Protein AF-A0A8D8JK15-F1 (afdb_monomer)

InterPro domains:
  IPR001360 Glycoside hydrolase family 1 [PF00232] (1-94)
  IPR001360 Glycoside hydrolase family 1 [PR00131] (3-11)
  IPR001360 Glycoside hydrolase family 1 [PR00131] (18-29)
  IPR001360 Glycoside hydrolase family 1 [PR00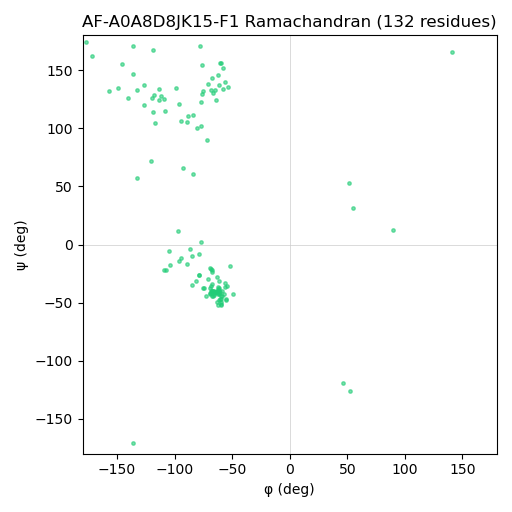131] (39-56)
  IPR001360 Glycoside hydrola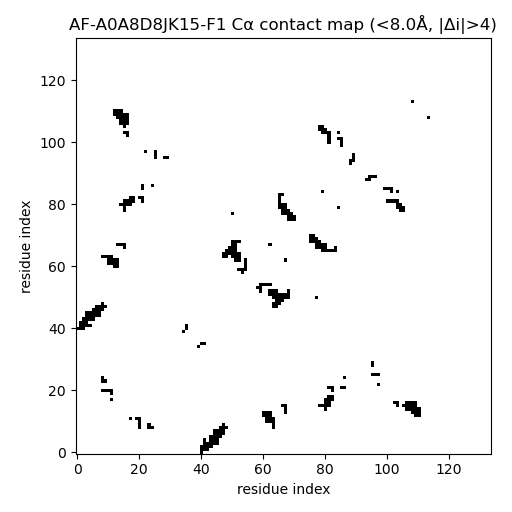se family 1 [PR00131] (63-75)
  IPR001360 Glycosid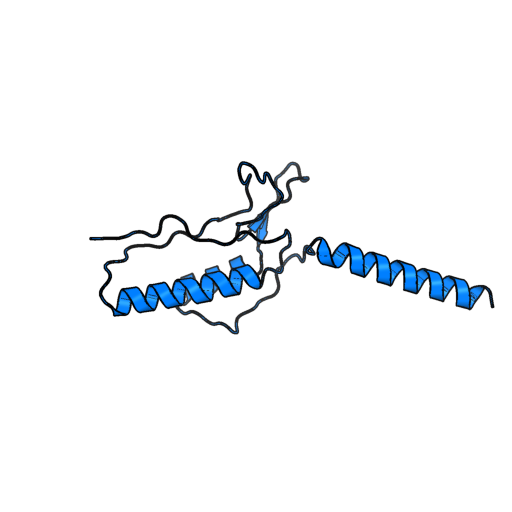e hydrolase family 1 [PTHR10353] (1-98)
  IPR017853 Glycoside hydrolase superfamily [SSF51445] (1-102)

Foldseek 3Di:
DEDEAAEDWDWDFDKQACLVGLVRVLVVVVVVVVCVVVVDNYDYYQYPDQFFDQPPPCGRGTGTHQWYFDPVDPVRDTWGGQNNVQVVCCVVVVDHDSPSRDHTPDTDDRPVVVVVVVVVVVVVVVVVVVVVVD

Radius of gyration: 19.67 Å; Cα contacts (8 Å, |Δi|>4): 189; chains: 1; bounding box: 38×29×78 Å

Sequence (134 aa):
PPLWVTENGVGTKPGTVDDQRVDFHNAYLNSLLDALGDGCNVKGYLAWTLMDNFEWTAGYTQKFGFYHVDFGSETRTRYAKMSAKVYRNIVRTRRIDPEYRPLPDVIIPSKANASVERSISFLVEFFLLWFFLF

Solvent-accessible surface area (backbone atoms only — not comparable to full-atom values): 7618 Å² total; per-residue (Å²): 114,84,39,64,44,76,65,50,69,53,76,37,74,54,43,14,77,39,63,71,49,39,53,50,51,54,52,51,53,50,53,51,50,52,41,46,73,75,65,49,50,72,76,48,76,35,68,38,32,73,46,42,58,77,46,71,95,57,32,77,63,47,30,40,27,29,17,41,52,39,84,84,47,92,83,49,50,73,43,54,15,21,37,35,58,40,52,51,46,27,70,75,68,74,46,88,60,94,80,64,75,61,80,36,93,56,85,42,73,34,72,74,52,59,56,52,53,51,52,50,52,50,51,52,52,52,51,53,54,49,68,76,73,107

Organism: Culex pipiens (NCBI:txid7175)

Mean predicted aligned error: 7.82 Å

pLDDT: mean 90.58, std 13.52, range [45.75, 98.62]

Structure (mmCIF, N/CA/C/O backbone):
data_AF-A0A8D8JK15-F1
#
_entry.id   AF-A0A8D8JK15-F1
#
loop_
_atom_site.group_PDB
_atom_site.id
_atom_site.type_symbol
_atom_site.label_atom_id
_atom_site.label_alt_id
_atom_site.label_comp_id
_atom_site.label_asym_id
_atom_site.label_entity_id
_atom_site.label_seq_id
_atom_site.pdbx_PDB_ins_code
_atom_site.Cartn_x
_atom_site.Cartn_y
_atom_site.Cartn_z
_atom_site.occupancy
_atom_site.B_iso_or_equiv
_atom_site.auth_seq_id
_atom_site.auth_comp_id
_atom_site.auth_asym_id
_atom_site.auth_atom_id
_atom_site.pdbx_PDB_model_num
ATOM 1 N N . PRO A 1 1 ? -5.227 -7.173 23.958 1.00 94.62 1 PRO A N 1
ATOM 2 C CA . PRO A 1 1 ? -3.915 -6.484 24.111 1.00 94.62 1 PRO A CA 1
ATOM 3 C C . PRO A 1 1 ? -3.799 -5.364 23.065 1.00 94.62 1 PRO A C 1
ATOM 5 O O . PRO A 1 1 ? -4.512 -5.444 22.067 1.00 94.62 1 PRO A O 1
ATOM 8 N N . PRO A 1 2 ? -2.955 -4.337 23.261 1.00 96.94 2 PRO A N 1
ATOM 9 C CA . PRO A 1 2 ? -2.583 -3.422 22.181 1.00 96.94 2 PRO A CA 1
ATOM 10 C C . PRO A 1 2 ? -1.942 -4.195 21.018 1.00 96.94 2 PRO A C 1
ATOM 12 O O . PRO A 1 2 ? -1.088 -5.047 21.262 1.00 96.94 2 PRO A O 1
ATOM 15 N N . LEU A 1 3 ? -2.360 -3.919 19.781 1.00 97.62 3 LEU A N 1
ATOM 16 C CA . LEU A 1 3 ? -1.908 -4.641 18.587 1.00 97.62 3 LEU A CA 1
ATOM 17 C C . LEU A 1 3 ? -1.366 -3.685 17.522 1.00 97.62 3 LEU A C 1
ATOM 19 O O . LEU A 1 3 ? -1.981 -2.663 17.229 1.00 97.62 3 LEU A O 1
ATOM 23 N N . TRP A 1 4 ? -0.249 -4.050 16.898 1.00 98.12 4 TRP A N 1
ATOM 24 C CA . TRP A 1 4 ? 0.274 -3.395 15.701 1.00 98.12 4 TRP A CA 1
ATOM 25 C C . TRP A 1 4 ? 0.297 -4.403 14.562 1.00 98.12 4 TRP A C 1
ATOM 27 O O . TRP A 1 4 ? 0.850 -5.490 14.712 1.00 98.12 4 TRP A O 1
ATOM 37 N N . VAL A 1 5 ? -0.273 -4.030 13.420 1.00 98.38 5 VAL A N 1
ATOM 38 C CA . VAL A 1 5 ? -0.050 -4.765 12.175 1.00 98.38 5 VAL A CA 1
ATOM 39 C C . VAL A 1 5 ? 1.294 -4.295 11.636 1.00 98.38 5 VAL A C 1
ATOM 41 O O . VAL A 1 5 ? 1.396 -3.190 11.104 1.00 98.38 5 VAL A O 1
ATOM 44 N N . THR A 1 6 ? 2.340 -5.085 11.863 1.00 98.31 6 THR A N 1
ATOM 45 C CA . THR A 1 6 ? 3.717 -4.704 11.521 1.00 98.31 6 THR A CA 1
ATOM 46 C C . THR A 1 6 ? 4.033 -4.877 10.044 1.00 98.31 6 THR A C 1
ATOM 48 O O . THR A 1 6 ? 4.892 -4.165 9.537 1.00 98.31 6 THR A O 1
ATOM 51 N N . GLU A 1 7 ? 3.330 -5.780 9.360 1.00 98.38 7 GLU A N 1
ATOM 52 C CA . GLU A 1 7 ? 3.432 -5.984 7.918 1.00 98.38 7 GLU A CA 1
ATOM 53 C C . GLU A 1 7 ? 2.090 -6.458 7.361 1.00 98.38 7 GLU A C 1
ATOM 55 O O . GLU A 1 7 ? 1.439 -7.347 7.914 1.00 98.38 7 GLU A O 1
ATOM 60 N N . ASN A 1 8 ? 1.673 -5.861 6.249 1.00 98.56 8 ASN A N 1
ATOM 61 C CA . ASN A 1 8 ? 0.571 -6.347 5.430 1.00 98.56 8 ASN A CA 1
ATOM 62 C C . ASN A 1 8 ? 0.727 -5.817 4.003 1.00 98.56 8 ASN A C 1
ATOM 64 O O . ASN A 1 8 ? 0.983 -4.627 3.800 1.00 98.56 8 ASN A O 1
ATOM 68 N N . GLY A 1 9 ? 0.593 -6.693 3.014 1.00 97.81 9 GLY A N 1
ATOM 69 C CA . GLY A 1 9 ? 0.810 -6.346 1.617 1.00 97.81 9 GLY A CA 1
ATOM 70 C C . GLY A 1 9 ? 0.523 -7.506 0.679 1.00 97.81 9 GLY A C 1
ATOM 71 O O . GLY A 1 9 ? 0.262 -8.628 1.114 1.00 97.81 9 GLY A O 1
ATOM 72 N N . VAL A 1 10 ? 0.594 -7.225 -0.621 1.00 98.00 10 VAL A N 1
ATOM 73 C CA . VAL A 1 10 ? 0.371 -8.210 -1.682 1.00 98.00 10 VAL A CA 1
ATOM 74 C C . VAL A 1 10 ? 1.472 -8.143 -2.736 1.00 98.00 10 VAL A C 1
ATOM 76 O O . VAL A 1 10 ? 1.841 -7.069 -3.233 1.00 98.00 10 VAL A O 1
ATOM 79 N N . GLY A 1 11 ? 1.991 -9.318 -3.086 1.00 96.56 11 GLY A N 1
ATOM 80 C CA . GLY A 1 11 ? 2.945 -9.499 -4.168 1.00 96.56 11 GLY A CA 1
ATOM 81 C C . GLY A 1 11 ? 2.221 -9.458 -5.508 1.00 96.56 11 GLY A C 1
ATOM 82 O O . GLY A 1 11 ? 1.310 -10.243 -5.755 1.00 96.56 11 GLY A O 1
ATOM 83 N N . THR A 1 12 ? 2.626 -8.548 -6.387 1.00 94.81 12 THR A N 1
ATOM 84 C CA . THR A 1 12 ? 2.079 -8.420 -7.742 1.00 94.81 12 THR A CA 1
ATOM 85 C C . THR A 1 12 ? 3.171 -8.632 -8.781 1.00 94.81 12 THR A C 1
ATOM 87 O O . THR A 1 12 ? 4.372 -8.583 -8.488 1.00 94.81 12 THR A O 1
ATOM 90 N N . LYS A 1 13 ? 2.755 -8.807 -10.039 1.00 90.12 13 LYS A N 1
ATOM 91 C CA . LYS A 1 13 ? 3.672 -8.685 -11.178 1.00 90.12 13 LYS A CA 1
ATOM 92 C C . LYS A 1 13 ? 4.275 -7.265 -11.222 1.00 90.12 13 LYS A C 1
ATOM 94 O O . LYS A 1 13 ? 3.669 -6.332 -10.682 1.00 90.12 13 LYS A O 1
ATOM 99 N N . PRO A 1 14 ? 5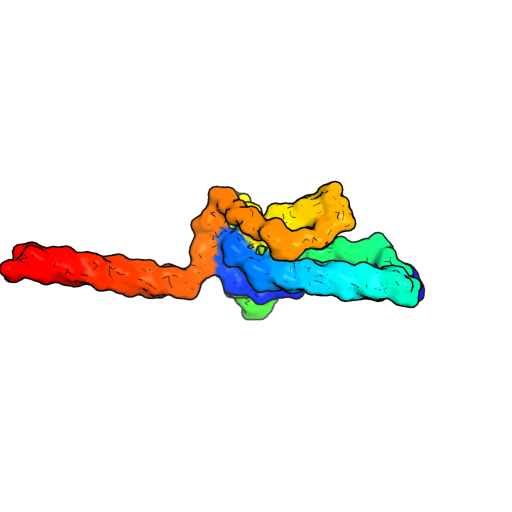.454 -7.083 -11.849 1.00 90.19 14 PRO A N 1
ATOM 100 C CA . PRO A 1 14 ? 6.034 -5.760 -12.065 1.00 90.19 14 PRO A CA 1
ATOM 101 C C . PRO A 1 14 ? 5.096 -4.845 -12.854 1.00 90.19 14 PRO A C 1
ATOM 103 O O . PRO A 1 14 ? 4.321 -5.329 -13.671 1.00 90.19 14 PRO A O 1
ATOM 106 N N . GLY A 1 15 ? 5.208 -3.540 -12.628 1.00 93.94 15 GLY A N 1
ATOM 107 C CA . GLY A 1 15 ? 4.416 -2.503 -13.287 1.00 93.94 15 GLY A CA 1
ATOM 108 C C . GLY A 1 15 ? 4.037 -1.392 -12.310 1.00 93.94 15 GLY A C 1
ATOM 109 O O . GLY A 1 15 ? 4.194 -1.554 -11.095 1.00 93.94 15 GLY A O 1
ATOM 110 N N . THR A 1 16 ? 3.578 -0.256 -12.835 1.00 97.12 16 THR A N 1
ATOM 111 C CA . THR A 1 16 ? 3.114 0.878 -12.010 1.00 97.12 16 THR A CA 1
ATOM 112 C C . THR A 1 16 ? 1.599 1.015 -11.943 1.00 97.12 16 THR A C 1
ATOM 114 O O . THR A 1 16 ? 1.101 1.652 -11.018 1.00 97.12 16 THR A O 1
ATOM 117 N N . VAL A 1 17 ? 0.867 0.390 -12.867 1.00 96.75 17 VAL A N 1
ATOM 118 C CA . VAL A 1 17 ? -0.590 0.219 -12.788 1.00 96.75 17 VAL A CA 1
ATOM 119 C C . VAL A 1 17 ? -0.862 -1.081 -12.035 1.00 96.75 17 VAL A C 1
ATOM 121 O O . VAL A 1 17 ? -0.588 -2.166 -12.551 1.00 96.75 17 VAL A O 1
ATOM 124 N N . ASP A 1 18 ? -1.292 -0.967 -10.780 1.00 96.38 18 ASP A N 1
ATOM 125 C CA . ASP A 1 18 ? -1.343 -2.076 -9.828 1.00 96.38 18 ASP A CA 1
ATOM 126 C C . ASP A 1 18 ? -2.677 -2.171 -9.070 1.00 96.38 18 ASP A C 1
ATOM 128 O O . ASP A 1 18 ? -2.705 -2.206 -7.839 1.00 96.38 18 ASP A O 1
ATOM 132 N N . ASP A 1 19 ? -3.780 -2.283 -9.817 1.00 96.31 19 ASP A N 1
ATOM 133 C CA . ASP A 1 19 ? -5.150 -2.401 -9.291 1.00 96.31 19 ASP A CA 1
ATOM 134 C C . ASP A 1 19 ? -5.294 -3.465 -8.200 1.00 96.31 19 ASP A C 1
ATOM 136 O O . ASP A 1 19 ? -5.866 -3.199 -7.150 1.00 96.31 19 ASP A O 1
ATOM 140 N N . GLN A 1 20 ? -4.671 -4.634 -8.378 1.00 96.88 20 GLN A N 1
ATOM 141 C CA . GLN A 1 20 ? -4.704 -5.706 -7.379 1.00 96.88 20 GLN A CA 1
ATOM 142 C C . GLN A 1 20 ? -4.198 -5.246 -5.999 1.00 96.88 20 GLN A C 1
ATOM 144 O O . GLN A 1 20 ? -4.718 -5.674 -4.970 1.00 96.88 20 GLN A O 1
ATOM 149 N N . ARG A 1 21 ? -3.180 -4.375 -5.959 1.00 97.88 21 ARG A N 1
ATOM 150 C CA . ARG A 1 21 ? -2.644 -3.831 -4.703 1.00 97.88 21 ARG A CA 1
ATOM 151 C C . ARG A 1 21 ? -3.570 -2.778 -4.107 1.00 97.88 21 ARG A C 1
ATOM 153 O O . ARG A 1 21 ? -3.703 -2.726 -2.886 1.00 97.88 21 ARG A O 1
ATOM 160 N N . VAL A 1 22 ? -4.203 -1.961 -4.950 1.00 98.25 22 VAL A N 1
ATOM 161 C CA . VAL A 1 22 ? -5.238 -1.008 -4.521 1.00 98.25 22 VAL A CA 1
ATOM 162 C C . VAL A 1 22 ? -6.398 -1.754 -3.865 1.00 98.25 22 VAL A C 1
ATOM 164 O O . VAL A 1 22 ? -6.741 -1.458 -2.721 1.00 98.25 22 VAL A O 1
ATOM 167 N N . ASP A 1 23 ? -6.931 -2.768 -4.546 1.00 98.25 23 ASP A N 1
ATOM 168 C CA . ASP A 1 23 ? -8.055 -3.572 -4.067 1.00 98.25 23 ASP A CA 1
ATOM 169 C C . ASP A 1 23 ? -7.719 -4.265 -2.745 1.00 98.25 23 ASP A C 1
ATOM 171 O O . ASP A 1 23 ?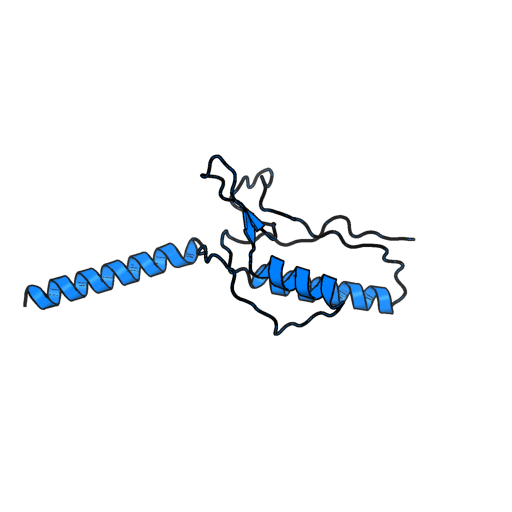 -8.497 -4.207 -1.793 1.00 98.25 23 ASP A O 1
ATOM 175 N N . PHE A 1 24 ? -6.521 -4.850 -2.650 1.00 98.50 24 PHE A N 1
ATOM 176 C CA . PHE A 1 24 ? -6.054 -5.513 -1.437 1.00 98.50 24 PHE A CA 1
ATOM 177 C C . PHE A 1 24 ? -6.005 -4.568 -0.230 1.00 98.50 24 PHE A C 1
ATOM 179 O O . PHE A 1 24 ? -6.559 -4.891 0.820 1.00 98.50 24 PHE A O 1
ATOM 186 N N . HIS A 1 25 ? -5.373 -3.395 -0.358 1.00 98.38 25 HIS A N 1
ATOM 187 C CA . HIS A 1 25 ? -5.272 -2.468 0.771 1.00 98.38 25 HIS A CA 1
ATOM 188 C C . HIS A 1 25 ? -6.617 -1.841 1.134 1.00 98.38 25 HIS A C 1
ATOM 190 O O . HIS A 1 25 ? -6.890 -1.684 2.322 1.00 98.38 25 HIS A O 1
ATOM 196 N N . ASN A 1 26 ? -7.468 -1.524 0.154 1.00 98.19 26 ASN A N 1
ATOM 197 C CA . ASN A 1 26 ? -8.819 -1.038 0.430 1.00 98.19 26 ASN A CA 1
ATOM 198 C C . ASN A 1 26 ? -9.624 -2.082 1.218 1.00 98.19 26 ASN A C 1
ATOM 200 O O . ASN A 1 26 ? -10.223 -1.750 2.239 1.00 98.19 26 ASN A O 1
ATOM 204 N N . ALA A 1 27 ? -9.592 -3.347 0.790 1.00 98.38 27 ALA A N 1
ATOM 205 C CA . ALA A 1 27 ? -10.278 -4.435 1.479 1.00 98.38 27 ALA A CA 1
ATOM 206 C C . ALA A 1 27 ? -9.723 -4.661 2.894 1.00 98.38 27 ALA A C 1
ATOM 208 O O . ALA A 1 27 ? -10.486 -4.685 3.857 1.00 98.38 27 ALA A O 1
ATOM 209 N N . TYR A 1 28 ? -8.399 -4.764 3.044 1.00 98.31 28 TYR A N 1
ATOM 210 C CA . TYR A 1 28 ? -7.787 -5.062 4.339 1.00 98.31 28 TYR A CA 1
ATOM 211 C C . TYR A 1 28 ? -7.977 -3.927 5.350 1.00 98.31 28 TYR A C 1
ATOM 213 O O . TYR A 1 28 ? -8.251 -4.177 6.523 1.00 98.31 28 TYR A O 1
ATOM 221 N N . LEU A 1 29 ? -7.860 -2.670 4.913 1.00 98.31 29 LEU A N 1
ATOM 222 C CA . LEU A 1 29 ? -8.104 -1.529 5.792 1.00 98.31 29 LEU A CA 1
ATOM 223 C C . LEU A 1 29 ? -9.579 -1.431 6.198 1.00 98.31 29 LEU A C 1
ATOM 225 O O . LEU A 1 29 ? -9.836 -1.075 7.343 1.00 98.31 29 LEU A O 1
ATOM 229 N N . ASN A 1 30 ? -10.530 -1.799 5.330 1.00 98.12 30 ASN A N 1
ATOM 230 C CA . ASN A 1 30 ? -11.938 -1.920 5.725 1.00 98.12 30 ASN A CA 1
ATOM 231 C C . ASN A 1 30 ? -12.121 -2.990 6.812 1.00 98.12 30 ASN A C 1
ATOM 233 O O . ASN A 1 30 ? -12.684 -2.689 7.858 1.00 98.12 30 ASN A O 1
ATOM 237 N N . SER A 1 31 ? -11.543 -4.184 6.650 1.00 98.19 31 SER A N 1
ATOM 238 C CA . SER A 1 31 ? -11.594 -5.213 7.702 1.00 98.19 31 SER A CA 1
ATOM 239 C C . SER A 1 31 ? -10.912 -4.774 9.003 1.00 98.19 31 SER A C 1
ATOM 241 O O . SER A 1 31 ? -11.329 -5.158 10.094 1.00 98.19 31 SER A O 1
ATOM 243 N N . LEU A 1 32 ? -9.867 -3.945 8.919 1.00 97.94 32 LEU A N 1
ATOM 244 C CA . LEU A 1 32 ? -9.229 -3.365 10.099 1.00 97.94 32 LEU A CA 1
ATOM 245 C C . LEU A 1 32 ? -10.147 -2.357 10.810 1.00 97.94 32 LEU A C 1
ATOM 247 O O . LEU A 1 32 ? -10.119 -2.275 12.038 1.00 97.94 32 LEU A O 1
ATOM 251 N N . LEU A 1 33 ? -10.949 -1.599 10.055 1.00 97.88 33 LEU A N 1
ATOM 252 C CA . LEU A 1 33 ? -11.974 -0.710 10.604 1.00 97.88 33 LEU A CA 1
ATOM 253 C C . LEU A 1 33 ? -13.105 -1.500 11.271 1.00 97.88 33 LEU A C 1
ATOM 255 O O . LEU A 1 33 ? -13.519 -1.112 12.361 1.00 97.88 33 LEU A O 1
ATOM 259 N N . ASP A 1 34 ? -13.535 -2.620 10.686 1.00 98.38 34 ASP A N 1
ATOM 260 C CA . ASP A 1 34 ? -14.520 -3.516 11.309 1.00 98.38 34 ASP A CA 1
ATOM 261 C C . ASP A 1 34 ? -13.993 -4.044 12.653 1.00 98.38 34 ASP A C 1
ATOM 263 O O . ASP A 1 34 ? -14.650 -3.908 13.682 1.00 98.38 34 ASP A O 1
ATOM 267 N N . ALA A 1 35 ? -12.741 -4.516 12.690 1.00 98.00 35 ALA A N 1
ATOM 268 C CA . ALA A 1 35 ? -12.109 -4.980 13.926 1.00 98.00 35 ALA A CA 1
ATOM 269 C C . ALA A 1 35 ? -11.994 -3.875 14.994 1.00 98.00 35 ALA A C 1
ATOM 271 O O . ALA A 1 35 ? -12.158 -4.138 16.189 1.00 98.00 35 ALA A O 1
ATOM 272 N N . LEU A 1 36 ? -11.706 -2.633 14.585 1.00 97.62 36 LEU A N 1
ATOM 273 C CA . LEU A 1 36 ? -11.745 -1.471 15.477 1.00 97.62 36 LEU A CA 1
ATOM 274 C C . LEU A 1 36 ? -13.166 -1.226 16.015 1.00 97.62 36 LEU A C 1
ATOM 276 O O . LEU A 1 36 ? -13.311 -0.913 17.198 1.00 97.62 36 LEU A O 1
ATOM 280 N N . GLY A 1 37 ? -14.194 -1.398 15.176 1.00 97.94 37 GLY A N 1
ATOM 281 C CA . GLY A 1 37 ? -15.609 -1.327 15.553 1.00 97.94 37 GLY A CA 1
ATOM 282 C C . GLY A 1 37 ? -16.018 -2.393 16.572 1.00 97.94 37 GLY A C 1
ATOM 283 O O . GLY A 1 37 ? -16.740 -2.086 17.518 1.00 97.94 37 GLY A O 1
ATOM 284 N N . ASP A 1 38 ? -15.456 -3.596 16.456 1.00 98.31 38 ASP A N 1
ATOM 285 C CA . ASP A 1 38 ? -15.661 -4.714 17.389 1.00 98.31 38 ASP A CA 1
ATOM 286 C C . ASP A 1 38 ? -14.870 -4.571 18.708 1.00 98.31 38 ASP A C 1
ATOM 288 O O . ASP A 1 38 ? -14.903 -5.447 19.575 1.00 98.31 38 ASP A O 1
ATOM 292 N N . GLY A 1 39 ? -14.14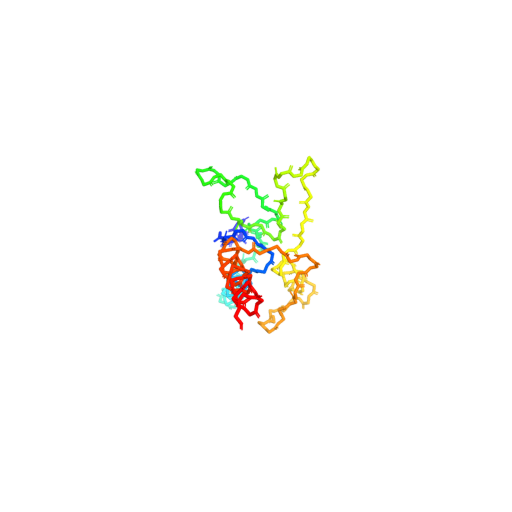1 -3.465 18.892 1.00 98.12 39 GLY A N 1
ATOM 293 C CA . GLY A 1 39 ? -13.414 -3.159 20.126 1.00 98.12 39 GLY A CA 1
ATOM 294 C C . GLY A 1 39 ? -11.978 -3.688 20.178 1.00 98.12 39 GLY A C 1
ATOM 295 O O . GLY A 1 39 ? -11.348 -3.654 21.242 1.00 98.12 39 GLY A O 1
ATOM 296 N N . CYS A 1 40 ? -11.409 -4.146 19.056 1.00 98.25 40 CYS A N 1
ATOM 297 C CA . CYS A 1 40 ? -9.996 -4.519 19.015 1.00 98.25 40 CYS A CA 1
ATOM 298 C C . CYS A 1 40 ? -9.096 -3.294 19.242 1.00 98.25 40 CYS A C 1
ATOM 300 O O . CYS A 1 40 ? -9.237 -2.251 18.607 1.00 98.25 40 CYS A O 1
ATOM 302 N N . ASN A 1 41 ? -8.094 -3.430 20.114 1.00 98.00 41 ASN A N 1
ATOM 303 C CA . ASN A 1 41 ? -7.183 -2.339 20.467 1.00 98.00 41 ASN A CA 1
ATOM 304 C C . ASN A 1 41 ? -6.014 -2.197 19.467 1.00 98.00 41 ASN A C 1
ATOM 306 O O . ASN A 1 41 ? -4.845 -2.358 19.838 1.00 98.00 41 ASN A O 1
ATOM 310 N N . VAL A 1 42 ? -6.320 -1.923 18.194 1.00 98.12 42 VAL A N 1
ATOM 311 C CA . VAL A 1 42 ? -5.311 -1.713 17.140 1.00 98.12 42 VAL A CA 1
ATOM 312 C C . VAL A 1 42 ? -4.677 -0.326 17.281 1.00 98.12 42 VAL A C 1
ATOM 314 O O . VAL A 1 42 ? -5.361 0.689 17.395 1.00 98.12 42 VAL A O 1
ATOM 317 N N . LYS A 1 43 ? -3.346 -0.276 17.282 1.00 98.00 43 LYS A N 1
ATOM 318 C CA . LYS A 1 43 ? -2.536 0.929 17.505 1.00 98.00 43 LYS A CA 1
ATOM 319 C C . LYS A 1 43 ? -1.825 1.437 16.261 1.00 98.00 43 LYS A C 1
ATOM 321 O O . LYS A 1 43 ? -1.453 2.606 16.212 1.00 98.00 43 LYS A O 1
ATOM 326 N N . GLY A 1 44 ? -1.625 0.582 15.267 1.00 96.25 44 GLY A N 1
ATOM 327 C CA . GLY A 1 44 ? -0.938 0.966 14.045 1.00 96.25 44 GLY A CA 1
ATOM 328 C C . GLY A 1 44 ? -0.994 -0.108 12.975 1.00 96.25 44 GLY A C 1
ATOM 329 O O . GLY A 1 44 ? -1.268 -1.276 13.254 1.00 96.25 44 GLY A O 1
ATOM 330 N N . TYR A 1 45 ? -0.718 0.330 11.753 1.00 98.31 45 TYR A N 1
ATOM 331 C CA . TYR A 1 45 ? -0.676 -0.492 10.557 1.00 98.31 45 TYR A CA 1
ATOM 332 C C . TYR A 1 45 ? 0.493 -0.038 9.681 1.00 98.31 45 TYR A C 1
ATOM 334 O O . TYR A 1 45 ? 0.612 1.146 9.354 1.00 98.31 45 TYR A O 1
ATOM 342 N N . LEU A 1 46 ? 1.358 -0.981 9.324 1.00 98.19 46 LEU A N 1
ATOM 343 C CA . LEU A 1 46 ? 2.547 -0.773 8.511 1.00 98.19 46 LEU A CA 1
ATOM 344 C C . LEU A 1 46 ? 2.419 -1.616 7.240 1.00 98.19 46 LEU A C 1
ATOM 346 O O . LEU A 1 46 ? 2.394 -2.845 7.277 1.00 98.19 46 LEU A O 1
ATOM 350 N N . ALA A 1 47 ? 2.305 -0.934 6.103 1.00 98.38 47 ALA A N 1
ATOM 351 C CA . ALA A 1 47 ? 2.202 -1.587 4.807 1.00 98.38 47 ALA A CA 1
ATOM 352 C C . ALA A 1 47 ? 3.563 -2.141 4.360 1.00 98.38 47 ALA A C 1
ATOM 354 O O . ALA A 1 47 ? 4.568 -1.422 4.352 1.00 98.38 47 ALA A O 1
ATOM 355 N N . TRP A 1 48 ? 3.568 -3.398 3.922 1.00 98.31 48 TRP A N 1
ATOM 356 C CA . TRP A 1 48 ? 4.705 -4.038 3.268 1.00 98.31 48 TRP A CA 1
ATOM 357 C C . TRP A 1 48 ? 4.537 -3.892 1.743 1.00 98.31 48 TRP A C 1
ATOM 359 O O . TRP A 1 48 ? 3.661 -4.518 1.155 1.00 98.31 48 TRP A O 1
ATOM 369 N N . THR A 1 49 ? 5.293 -3.041 1.047 1.00 98.25 49 THR A N 1
ATOM 370 C CA . THR A 1 49 ? 6.417 -2.200 1.506 1.00 98.25 49 THR A CA 1
ATOM 371 C C . THR A 1 49 ? 6.352 -0.784 0.965 1.00 98.25 49 THR A C 1
ATOM 373 O O . THR A 1 49 ? 5.614 -0.468 0.032 1.00 98.25 49 THR A O 1
ATOM 376 N N . LEU A 1 50 ? 7.228 0.078 1.488 1.00 98.50 50 LEU A N 1
ATOM 377 C CA . LEU A 1 50 ? 7.492 1.375 0.877 1.00 98.50 50 LEU A CA 1
ATOM 378 C C . LEU A 1 50 ? 7.910 1.237 -0.599 1.00 98.50 50 LEU A C 1
ATOM 380 O O . LEU A 1 50 ? 7.378 1.938 -1.448 1.00 98.50 50 LEU A O 1
ATOM 384 N N . MET A 1 51 ? 8.836 0.338 -0.931 1.00 98.38 51 MET A N 1
ATOM 385 C CA . MET A 1 51 ? 9.381 0.199 -2.288 1.00 98.38 51 MET A CA 1
ATOM 386 C C . MET A 1 51 ? 9.706 -1.254 -2.621 1.00 98.38 51 MET A C 1
ATOM 388 O O . MET A 1 51 ? 9.957 -2.055 -1.720 1.00 98.38 51 MET A O 1
ATOM 392 N N . ASP A 1 52 ? 9.711 -1.581 -3.915 1.00 97.88 52 ASP A N 1
ATOM 393 C CA . ASP A 1 52 ? 10.139 -2.897 -4.389 1.00 97.88 52 ASP A CA 1
ATOM 394 C C . ASP A 1 52 ? 11.537 -3.228 -3.845 1.00 97.88 52 ASP A C 1
ATOM 396 O O . ASP A 1 52 ? 12.444 -2.396 -3.863 1.00 97.88 52 ASP A O 1
ATOM 400 N N . ASN A 1 53 ? 11.715 -4.455 -3.367 1.00 97.19 53 ASN A N 1
ATOM 401 C CA . ASN A 1 53 ? 12.951 -4.929 -2.756 1.00 97.19 53 ASN A CA 1
ATOM 402 C C . ASN A 1 53 ? 13.296 -6.339 -3.273 1.00 97.19 53 ASN A C 1
ATOM 404 O O . ASN A 1 53 ? 12.723 -6.806 -4.264 1.00 97.19 53 ASN A O 1
ATOM 408 N N . PHE A 1 54 ? 14.294 -6.968 -2.653 1.00 96.50 54 PHE A N 1
ATOM 409 C CA . PHE A 1 54 ? 14.641 -8.364 -2.890 1.00 96.50 54 PHE A CA 1
ATOM 410 C C . PHE A 1 54 ? 13.743 -9.265 -2.035 1.00 96.50 54 PHE A C 1
ATOM 412 O O . PHE A 1 54 ? 13.887 -9.298 -0.814 1.00 96.50 54 PHE A O 1
ATOM 419 N N . GLU A 1 55 ? 12.850 -10.008 -2.682 1.00 95.81 55 GLU A N 1
ATOM 420 C CA . GLU A 1 55 ? 11.868 -10.874 -2.032 1.00 95.81 55 GLU A CA 1
ATOM 421 C C . GLU A 1 55 ? 12.411 -12.304 -1.896 1.00 95.81 55 GLU A C 1
ATOM 423 O O . GLU A 1 55 ? 11.945 -13.243 -2.542 1.00 95.81 55 GLU A O 1
ATOM 428 N N . TRP A 1 56 ? 13.458 -12.457 -1.083 1.00 94.44 56 TRP A N 1
ATOM 429 C CA . TRP A 1 56 ? 14.008 -13.749 -0.657 1.00 94.44 56 TRP A CA 1
ATOM 430 C C . TRP A 1 56 ? 14.178 -14.761 -1.804 1.00 94.44 56 TRP A C 1
ATOM 432 O O . TRP A 1 56 ? 14.906 -14.518 -2.766 1.00 94.44 56 TRP A O 1
ATOM 442 N N . THR A 1 57 ? 13.504 -15.908 -1.727 1.00 93.50 57 THR A N 1
ATOM 443 C CA . THR A 1 57 ? 13.582 -16.980 -2.728 1.00 93.50 57 THR A CA 1
ATOM 444 C C . THR A 1 57 ? 12.975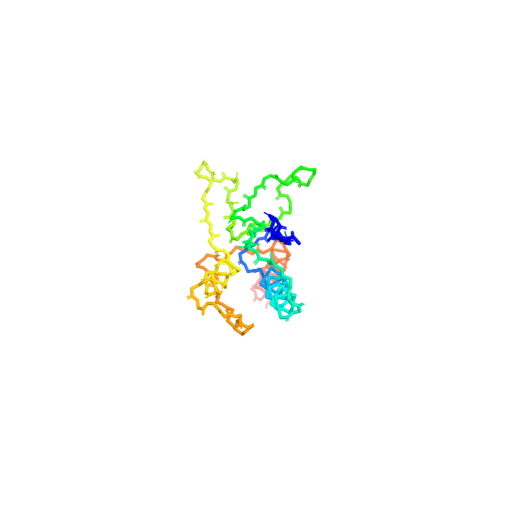 -16.590 -4.078 1.00 93.50 57 THR A C 1
ATOM 446 O O . THR A 1 57 ? 13.347 -17.168 -5.097 1.00 93.50 57 THR A O 1
ATOM 449 N N . ALA A 1 58 ? 12.084 -15.594 -4.118 1.00 90.12 58 ALA A N 1
ATOM 450 C CA . ALA A 1 58 ? 11.508 -15.054 -5.349 1.00 90.12 58 ALA A CA 1
ATOM 451 C C . ALA A 1 58 ? 12.393 -13.975 -6.006 1.00 90.12 58 ALA A C 1
ATOM 453 O O . ALA A 1 58 ? 12.126 -13.552 -7.142 1.00 90.12 58 ALA A O 1
ATOM 454 N N . GLY A 1 59 ? 13.442 -13.518 -5.314 1.00 93.56 59 GLY A N 1
ATOM 455 C CA . GLY A 1 59 ? 14.327 -12.456 -5.773 1.00 93.56 59 GLY A CA 1
ATOM 456 C C . GLY A 1 59 ? 13.547 -11.204 -6.178 1.00 93.56 59 GLY A C 1
ATOM 457 O O . GLY A 1 59 ? 12.735 -10.689 -5.424 1.00 93.56 59 GLY A O 1
ATOM 458 N N . TYR A 1 60 ? 13.757 -10.708 -7.397 1.00 92.38 60 TYR A N 1
ATOM 459 C CA . TYR A 1 60 ? 13.087 -9.497 -7.892 1.00 92.38 60 TYR A CA 1
ATOM 460 C C . TYR A 1 60 ? 11.838 -9.771 -8.741 1.00 92.38 60 TYR A C 1
ATOM 462 O O . TYR A 1 60 ? 11.357 -8.863 -9.424 1.00 92.38 60 TYR A O 1
ATOM 470 N N . THR A 1 61 ? 11.323 -10.999 -8.765 1.00 89.31 61 THR A N 1
ATOM 471 C CA . THR A 1 61 ? 10.203 -11.358 -9.653 1.00 89.31 61 THR A CA 1
ATOM 472 C C . THR A 1 61 ? 8.840 -10.952 -9.096 1.00 89.31 61 THR A C 1
ATOM 474 O O . THR A 1 61 ? 7.961 -10.568 -9.871 1.00 89.31 61 THR A O 1
ATOM 477 N N . GLN A 1 62 ? 8.689 -10.960 -7.770 1.00 92.62 62 GLN A N 1
ATOM 478 C CA . GLN A 1 62 ? 7.509 -10.462 -7.069 1.00 92.62 62 GLN A CA 1
ATOM 479 C C . GLN A 1 62 ? 7.756 -9.052 -6.547 1.00 92.62 62 GLN A C 1
ATOM 481 O O . GLN A 1 62 ? 8.822 -8.746 -6.015 1.00 92.62 62 GLN A O 1
ATOM 486 N N . LYS A 1 63 ? 6.773 -8.174 -6.746 1.00 96.56 63 LYS A N 1
ATOM 487 C CA . LYS A 1 63 ? 6.839 -6.775 -6.328 1.00 96.56 63 LYS A CA 1
ATOM 488 C C . LYS A 1 63 ? 5.815 -6.538 -5.236 1.00 96.56 63 LYS A C 1
ATOM 490 O O . LYS A 1 63 ? 4.645 -6.790 -5.485 1.00 96.56 63 LYS A O 1
ATOM 495 N N . PHE A 1 64 ? 6.236 -6.044 -4.075 1.00 98.12 64 PHE A N 1
ATOM 496 C CA . PHE A 1 64 ? 5.347 -5.700 -2.955 1.00 98.12 64 PHE A CA 1
ATOM 497 C C . PHE A 1 64 ? 5.187 -4.192 -2.756 1.00 98.12 64 PHE A C 1
ATOM 499 O O . PHE A 1 64 ? 4.191 -3.751 -2.187 1.00 98.12 64 PHE A O 1
ATOM 506 N N . GLY A 1 65 ? 6.132 -3.390 -3.247 1.00 98.12 65 GLY A N 1
ATOM 507 C CA . GLY A 1 65 ? 6.233 -1.995 -2.855 1.00 98.12 65 GLY A CA 1
ATOM 508 C C . GLY A 1 65 ? 5.202 -1.082 -3.489 1.00 98.12 65 GLY A C 1
ATOM 509 O O . GLY A 1 65 ? 4.762 -1.307 -4.616 1.00 98.12 65 GLY A O 1
ATOM 510 N N . PHE A 1 66 ? 4.904 0.019 -2.804 1.00 98.62 66 PHE A N 1
ATOM 511 C CA . PHE A 1 66 ? 4.174 1.149 -3.380 1.00 98.62 66 PHE A CA 1
ATOM 512 C C . PHE A 1 66 ? 4.968 1.888 -4.460 1.00 98.62 66 PHE A C 1
ATOM 514 O O . PHE A 1 66 ? 4.392 2.535 -5.330 1.00 98.62 66 PHE A O 1
ATOM 521 N N . TYR A 1 67 ? 6.293 1.788 -4.428 1.00 98.38 67 TYR A N 1
ATOM 522 C CA . TYR A 1 67 ? 7.168 2.372 -5.436 1.00 98.38 67 TYR A CA 1
ATOM 523 C C . TYR A 1 67 ? 7.838 1.275 -6.253 1.00 98.38 67 TYR A C 1
ATOM 525 O O . TYR A 1 67 ? 8.458 0.362 -5.703 1.00 98.38 67 TYR A O 1
ATOM 533 N N . HIS A 1 68 ? 7.723 1.380 -7.576 1.00 97.75 68 HIS A N 1
ATOM 534 C CA . HIS A 1 68 ? 8.508 0.573 -8.495 1.00 97.75 68 HIS A CA 1
ATOM 535 C C . HIS A 1 68 ? 9.967 1.005 -8.407 1.00 97.75 68 HIS A C 1
ATOM 537 O O . HIS A 1 68 ? 10.240 2.202 -8.466 1.00 97.75 68 HIS A O 1
ATOM 543 N N . VAL A 1 69 ? 10.886 0.050 -8.294 1.00 97.44 69 VAL A N 1
ATOM 544 C CA . VAL A 1 69 ? 12.329 0.317 -8.317 1.00 97.44 69 VAL A CA 1
ATOM 545 C C . VAL A 1 69 ? 12.910 -0.213 -9.618 1.00 97.44 69 VAL A C 1
ATOM 547 O O . VAL A 1 69 ? 12.769 -1.400 -9.925 1.00 97.44 69 VAL A O 1
ATOM 550 N N . ASP A 1 70 ? 13.599 0.656 -10.352 1.00 95.25 70 ASP A N 1
ATOM 551 C CA . ASP A 1 70 ? 14.409 0.241 -11.489 1.00 95.25 70 ASP A CA 1
ATOM 552 C C . ASP A 1 70 ? 15.730 -0.367 -10.990 1.00 95.25 70 ASP A C 1
ATOM 554 O O . ASP A 1 70 ? 16.656 0.331 -10.573 1.00 95.25 70 ASP A O 1
ATOM 558 N N . PHE A 1 71 ? 15.802 -1.699 -11.013 1.00 93.25 71 PHE A N 1
ATOM 559 C CA . PHE A 1 71 ? 16.996 -2.458 -10.630 1.00 93.25 71 PHE A CA 1
ATOM 560 C C . PHE A 1 71 ? 18.080 -2.488 -11.723 1.00 93.25 71 PHE A C 1
ATOM 562 O O . PHE A 1 71 ? 19.183 -2.963 -11.452 1.00 93.25 71 PHE A O 1
ATOM 569 N N . GLY A 1 72 ? 17.789 -1.998 -12.932 1.00 92.44 72 GLY A N 1
ATOM 570 C CA . GLY A 1 72 ? 18.770 -1.784 -13.997 1.00 92.44 72 GLY A CA 1
ATOM 571 C C . GLY A 1 72 ? 19.486 -0.437 -13.870 1.00 92.44 72 GLY A C 1
ATOM 572 O O . GLY A 1 72 ? 20.684 -0.361 -14.123 1.00 92.44 72 GLY A O 1
ATOM 573 N N . SER A 1 73 ? 18.790 0.603 -13.402 1.00 91.81 73 SER A N 1
ATOM 574 C CA . SER A 1 73 ? 19.369 1.931 -13.148 1.00 91.81 73 SER A CA 1
ATOM 575 C C . SER A 1 73 ? 20.389 1.911 -12.007 1.00 91.81 73 SER A C 1
ATOM 577 O O . SER A 1 73 ? 20.088 1.447 -10.903 1.00 91.81 73 SER A O 1
ATOM 579 N N . GLU A 1 74 ? 21.574 2.488 -12.230 1.00 93.75 74 GLU A N 1
ATOM 580 C CA . GLU A 1 74 ? 22.632 2.638 -11.213 1.00 93.75 74 GLU A CA 1
ATOM 581 C C . GLU A 1 74 ? 22.140 3.378 -9.961 1.00 93.75 74 GLU A C 1
ATOM 583 O O . GLU A 1 74 ? 22.520 3.050 -8.839 1.00 93.75 74 GLU A O 1
ATOM 588 N N . THR A 1 75 ? 21.222 4.331 -10.140 1.00 96.00 75 THR A N 1
ATOM 589 C CA . THR A 1 75 ? 20.684 5.158 -9.047 1.00 96.00 75 THR A CA 1
ATOM 590 C C . THR A 1 75 ? 19.498 4.520 -8.321 1.00 96.00 75 THR A C 1
ATOM 592 O O . THR A 1 75 ? 19.006 5.078 -7.334 1.00 96.00 75 THR A O 1
ATOM 595 N N . ARG A 1 76 ? 19.022 3.353 -8.785 1.00 95.56 76 ARG A N 1
ATOM 596 C CA . ARG A 1 76 ? 17.825 2.670 -8.264 1.00 95.56 76 ARG A CA 1
ATOM 597 C C . ARG A 1 76 ? 16.628 3.613 -8.204 1.00 95.56 76 ARG A C 1
ATOM 599 O O . ARG A 1 76 ? 16.023 3.822 -7.149 1.00 95.56 76 ARG A O 1
ATOM 606 N N . THR A 1 77 ? 16.336 4.244 -9.336 1.00 97.00 77 THR A N 1
ATOM 607 C CA . THR A 1 77 ? 15.255 5.224 -9.468 1.00 97.00 77 THR A CA 1
ATOM 608 C C . THR A 1 77 ? 13.919 4.615 -9.034 1.00 97.00 77 THR A C 1
ATOM 610 O O . THR A 1 77 ? 13.645 3.444 -9.305 1.00 97.00 77 THR A O 1
ATOM 613 N N . ARG A 1 78 ? 13.097 5.405 -8.328 1.00 97.81 78 ARG A N 1
ATOM 614 C CA . ARG A 1 78 ? 11.793 4.973 -7.813 1.00 97.81 78 ARG A CA 1
ATOM 615 C C . ARG A 1 78 ? 10.658 5.714 -8.500 1.00 97.81 78 ARG A C 1
ATOM 617 O O . ARG A 1 78 ? 10.686 6.939 -8.571 1.00 97.81 78 ARG A O 1
ATOM 624 N N . TYR A 1 79 ? 9.634 4.977 -8.909 1.00 97.75 79 TYR A N 1
ATOM 625 C CA . TYR A 1 79 ? 8.428 5.521 -9.527 1.00 97.75 79 TYR A CA 1
ATOM 626 C C . TYR A 1 79 ? 7.212 5.157 -8.683 1.00 97.75 79 TYR A C 1
ATOM 628 O O . TYR A 1 79 ? 6.993 3.985 -8.372 1.00 97.75 79 TYR A O 1
ATOM 636 N N . ALA A 1 80 ? 6.425 6.159 -8.294 1.00 98.31 80 ALA A N 1
ATOM 637 C CA . ALA A 1 80 ? 5.202 5.937 -7.534 1.00 98.31 80 ALA A CA 1
ATOM 638 C C . ALA A 1 80 ? 4.201 5.129 -8.373 1.00 98.31 80 ALA A C 1
ATOM 640 O O . ALA A 1 80 ? 3.852 5.533 -9.485 1.00 98.31 80 ALA A O 1
ATOM 641 N N . LYS A 1 81 ? 3.733 4.000 -7.836 1.00 98.44 81 LYS A N 1
ATOM 642 C CA . LYS A 1 81 ? 2.648 3.220 -8.441 1.00 98.44 81 LYS A CA 1
ATOM 643 C C . LYS A 1 81 ? 1.294 3.880 -8.157 1.00 98.44 81 LYS A C 1
ATOM 645 O O . LYS A 1 81 ? 1.201 4.806 -7.343 1.00 98.44 81 LYS A O 1
ATOM 650 N N . MET A 1 82 ? 0.233 3.396 -8.800 1.00 98.31 82 MET A N 1
ATOM 651 C CA . MET A 1 82 ? -1.138 3.843 -8.526 1.00 98.31 82 MET A CA 1
ATOM 652 C C . MET A 1 82 ? -1.464 3.680 -7.035 1.00 98.31 82 MET A C 1
ATOM 654 O O . MET A 1 82 ? -1.893 4.634 -6.381 1.00 98.31 82 MET A O 1
ATOM 658 N N . SER A 1 83 ? -1.149 2.515 -6.470 1.00 98.38 83 SER A N 1
ATOM 659 C CA . SER A 1 83 ? -1.325 2.212 -5.044 1.00 98.38 83 SER A CA 1
ATOM 660 C C . SER A 1 83 ? -0.646 3.211 -4.098 1.00 98.38 83 SER A C 1
ATOM 662 O O . SER A 1 83 ? -1.238 3.562 -3.081 1.00 98.38 83 SER A O 1
ATOM 664 N N . ALA A 1 84 ? 0.527 3.764 -4.436 1.00 98.62 84 ALA A N 1
ATOM 665 C CA . ALA A 1 84 ? 1.171 4.808 -3.628 1.00 98.62 84 ALA A CA 1
ATOM 666 C C . ALA A 1 84 ? 0.304 6.067 -3.513 1.00 98.62 84 ALA A C 1
ATOM 668 O O . ALA A 1 84 ? 0.187 6.667 -2.441 1.00 98.62 84 ALA A O 1
ATOM 669 N N . LYS A 1 85 ? -0.303 6.483 -4.631 1.00 98.50 85 LYS A N 1
ATOM 670 C CA . LYS A 1 85 ? -1.166 7.666 -4.685 1.00 98.50 85 LYS A CA 1
ATOM 671 C C . LYS A 1 85 ? -2.466 7.426 -3.915 1.00 98.50 85 LYS A C 1
ATOM 673 O O . LYS A 1 85 ? -2.882 8.317 -3.170 1.00 98.50 85 LYS A O 1
ATOM 678 N N . VAL A 1 86 ? -3.059 6.237 -4.052 1.00 98.62 86 VAL A N 1
ATOM 679 C CA . VAL A 1 86 ? -4.260 5.830 -3.302 1.00 98.62 86 VAL A CA 1
ATOM 680 C C . VAL A 1 86 ? -3.974 5.787 -1.805 1.00 98.62 86 VAL A C 1
ATOM 682 O O . VAL A 1 86 ? -4.646 6.467 -1.033 1.00 98.62 86 VAL A O 1
ATOM 685 N N . TYR A 1 87 ? -2.920 5.083 -1.391 1.00 98.50 87 TYR A N 1
ATOM 686 C CA . TYR A 1 87 ? -2.557 4.949 0.018 1.00 98.50 87 TYR A CA 1
ATOM 687 C C . TYR A 1 87 ? -2.243 6.309 0.658 1.00 98.50 87 TYR A C 1
ATOM 689 O O . TYR A 1 87 ? -2.718 6.614 1.753 1.00 98.50 87 TYR A O 1
ATOM 697 N N . ARG A 1 88 ? -1.538 7.199 -0.058 1.00 98.38 88 ARG A N 1
ATOM 698 C CA . ARG A 1 88 ? -1.347 8.597 0.362 1.00 98.38 88 ARG A CA 1
ATOM 699 C C . ARG A 1 88 ? -2.678 9.322 0.571 1.00 98.38 88 ARG A C 1
ATOM 701 O O . ARG A 1 88 ? -2.804 10.076 1.537 1.00 98.38 88 ARG A O 1
ATOM 708 N N . ASN A 1 89 ? -3.657 9.132 -0.316 1.00 98.50 89 ASN A N 1
ATOM 709 C CA . ASN A 1 89 ? -4.973 9.749 -0.162 1.00 98.50 89 ASN A CA 1
ATOM 710 C C . ASN A 1 89 ? -5.700 9.224 1.082 1.00 98.50 89 ASN A C 1
ATOM 712 O O . ASN A 1 89 ? -6.242 10.035 1.833 1.00 98.50 89 ASN A O 1
ATOM 716 N N . ILE A 1 90 ? -5.631 7.918 1.353 1.00 98.44 90 ILE A N 1
ATOM 717 C CA . ILE A 1 90 ? -6.205 7.309 2.562 1.00 98.44 90 ILE A CA 1
ATOM 718 C C . ILE A 1 90 ? -5.576 7.908 3.821 1.00 98.44 90 ILE A C 1
ATOM 720 O O . ILE A 1 90 ? -6.293 8.377 4.702 1.00 98.44 90 ILE A O 1
ATOM 724 N N . VAL A 1 91 ? -4.243 7.974 3.899 1.00 98.00 91 VAL A N 1
ATOM 725 C CA . VAL A 1 91 ? -3.555 8.544 5.073 1.00 98.00 91 VAL A CA 1
ATOM 726 C C . VAL A 1 91 ? -3.917 10.020 5.273 1.00 98.00 91 VAL A C 1
ATOM 728 O O . VAL A 1 91 ? -4.168 10.445 6.402 1.00 98.00 91 VAL A O 1
ATOM 731 N N . ARG A 1 92 ? -3.980 10.798 4.184 1.00 98.25 92 ARG A N 1
ATOM 732 C CA . ARG A 1 92 ? -4.289 12.236 4.218 1.00 98.25 92 ARG A CA 1
ATOM 733 C C . ARG A 1 92 ? -5.737 12.521 4.616 1.00 98.25 92 ARG A C 1
ATOM 735 O O . ARG A 1 92 ? -5.984 13.458 5.365 1.00 98.25 92 ARG A O 1
ATOM 742 N N . THR A 1 93 ? -6.685 11.757 4.083 1.00 98.25 93 THR A N 1
ATOM 743 C CA . THR A 1 93 ? -8.128 12.009 4.256 1.00 98.25 93 THR A CA 1
ATOM 744 C C . THR A 1 93 ? -8.751 11.198 5.385 1.00 98.25 93 THR A C 1
ATOM 746 O O . THR A 1 93 ? -9.863 11.507 5.805 1.00 98.25 93 THR A O 1
ATOM 749 N N . ARG A 1 94 ? -8.043 10.172 5.877 1.00 97.19 94 ARG A N 1
ATOM 750 C CA . ARG A 1 94 ? -8.543 9.164 6.825 1.00 97.19 94 ARG A CA 1
ATOM 751 C C . ARG A 1 94 ? -9.809 8.458 6.329 1.00 97.19 94 ARG A C 1
ATOM 753 O O . ARG A 1 94 ? -10.654 8.074 7.131 1.00 97.19 94 ARG A O 1
ATOM 760 N N . ARG A 1 95 ? -9.949 8.305 5.010 1.00 97.12 95 ARG A N 1
ATOM 761 C CA . ARG A 1 95 ? -11.089 7.657 4.355 1.00 97.12 95 ARG A CA 1
ATOM 762 C C . ARG A 1 95 ? -10.610 6.728 3.251 1.00 97.12 95 ARG A C 1
ATOM 764 O O . ARG A 1 95 ? -9.618 7.018 2.587 1.00 97.12 95 ARG A O 1
ATOM 771 N N . ILE A 1 96 ? -11.337 5.634 3.062 1.00 98.06 96 ILE A N 1
ATOM 772 C CA . ILE A 1 96 ? -11.135 4.703 1.954 1.00 98.06 96 ILE A CA 1
ATOM 773 C C . ILE A 1 96 ? -12.126 5.095 0.861 1.00 98.06 96 ILE A C 1
ATOM 775 O O . ILE A 1 96 ? -13.330 5.133 1.102 1.00 98.06 96 ILE A O 1
ATOM 779 N N . ASP A 1 97 ? -11.603 5.431 -0.315 1.00 96.69 97 ASP A N 1
ATOM 780 C CA . ASP A 1 97 ? -12.382 5.755 -1.509 1.00 96.69 97 ASP A CA 1
ATOM 781 C C . ASP A 1 97 ? -12.049 4.708 -2.586 1.00 96.69 97 ASP A C 1
ATOM 783 O O . ASP A 1 97 ? -10.939 4.741 -3.129 1.00 96.69 97 ASP A O 1
ATOM 787 N N . PRO A 1 98 ? -12.949 3.744 -2.857 1.00 92.94 98 PRO A N 1
ATOM 788 C CA . PRO A 1 98 ? -12.690 2.664 -3.808 1.00 92.94 98 PRO A CA 1
ATOM 789 C C . PRO A 1 98 ? -12.635 3.139 -5.269 1.00 92.94 98 PRO A C 1
ATOM 791 O O . PRO A 1 98 ? -12.022 2.465 -6.103 1.00 92.94 98 PRO A O 1
ATOM 794 N N . GLU A 1 99 ? -13.215 4.305 -5.566 1.00 95.88 99 GLU A N 1
ATOM 795 C CA . GLU A 1 99 ? -13.287 4.871 -6.916 1.00 95.88 99 GLU A CA 1
ATOM 796 C C . GLU A 1 99 ? -12.074 5.753 -7.241 1.00 95.88 99 GLU A C 1
ATOM 798 O O . GLU A 1 99 ? -11.776 6.027 -8.407 1.00 95.88 99 GLU A O 1
ATOM 803 N N . TYR A 1 100 ? -11.315 6.180 -6.227 1.00 97.50 100 TYR A N 1
ATOM 804 C CA . TYR A 1 100 ? -10.098 6.958 -6.433 1.00 97.50 100 TYR A CA 1
ATOM 805 C C . TYR A 1 100 ? -8.967 6.090 -7.007 1.00 97.50 100 TYR A C 1
ATOM 807 O O . TYR A 1 100 ? -8.151 5.531 -6.274 1.00 97.50 100 TYR A O 1
ATOM 815 N N . ARG A 1 101 ? -8.885 6.023 -8.342 1.00 96.56 101 ARG A N 1
ATOM 816 C CA . ARG A 1 101 ? -7.867 5.264 -9.096 1.00 96.56 101 ARG A CA 1
ATOM 817 C C . ARG A 1 101 ? -7.027 6.167 -10.012 1.00 96.56 101 ARG A C 1
ATOM 819 O O . ARG A 1 101 ? -7.187 6.148 -11.232 1.00 96.56 101 ARG A O 1
ATOM 826 N N . PRO A 1 102 ? -6.134 7.007 -9.456 1.00 97.06 102 PRO A N 1
ATOM 827 C CA . PRO A 1 102 ? -5.314 7.908 -10.258 1.00 97.06 102 PRO A CA 1
ATOM 828 C C . PRO A 1 102 ? -4.249 7.139 -11.047 1.00 97.06 102 PRO A C 1
ATOM 830 O O . PRO A 1 102 ? -3.547 6.289 -10.499 1.00 97.06 102 PRO A O 1
ATOM 833 N N . LEU A 1 103 ? -4.040 7.506 -12.311 1.00 95.88 103 LEU A N 1
ATOM 834 C CA . LEU A 1 103 ? -2.935 6.946 -13.087 1.00 95.88 103 LEU A CA 1
ATOM 835 C C . LEU A 1 103 ? -1.567 7.301 -12.460 1.00 95.88 103 LEU A C 1
ATOM 837 O O . LEU A 1 103 ? -1.404 8.392 -11.894 1.00 95.88 103 LEU A O 1
ATOM 841 N N . PRO A 1 104 ? -0.566 6.405 -12.545 1.00 96.50 104 PRO A N 1
ATOM 842 C CA . PRO A 1 104 ? 0.818 6.704 -12.172 1.00 96.50 104 PRO A CA 1
ATOM 843 C C . PRO A 1 104 ? 1.409 7.848 -13.003 1.00 96.50 104 PRO A C 1
ATOM 845 O O . PRO A 1 104 ? 0.981 8.076 -14.129 1.00 96.50 104 PRO A O 1
ATOM 848 N N . ASP A 1 105 ? 2.424 8.538 -12.471 1.00 95.69 105 ASP A N 1
ATOM 849 C CA . ASP A 1 105 ? 3.135 9.585 -13.234 1.00 95.69 105 ASP A CA 1
ATOM 850 C C . ASP A 1 105 ? 3.998 8.987 -14.357 1.00 95.69 105 ASP A C 1
ATOM 852 O O . ASP A 1 105 ? 4.192 9.603 -15.399 1.00 95.69 105 ASP A O 1
ATOM 856 N N . VAL A 1 106 ? 4.491 7.761 -14.151 1.00 96.25 106 VAL A N 1
ATOM 857 C CA . VAL A 1 106 ? 5.238 6.982 -15.144 1.00 96.25 106 VAL A CA 1
ATOM 858 C C . VAL A 1 106 ? 4.568 5.623 -15.292 1.00 96.25 106 VAL A C 1
ATOM 860 O O . VAL A 1 106 ? 4.463 4.870 -14.320 1.00 96.25 106 VAL A O 1
ATOM 863 N N . ILE A 1 107 ? 4.109 5.302 -16.503 1.00 95.88 107 ILE A N 1
ATOM 864 C CA . ILE A 1 107 ? 3.466 4.022 -16.816 1.00 95.88 107 ILE A CA 1
ATOM 865 C C . ILE A 1 107 ? 4.545 3.015 -17.211 1.00 95.88 107 ILE A C 1
ATOM 867 O O . ILE A 1 107 ? 5.166 3.124 -18.263 1.00 95.88 107 ILE A O 1
ATOM 871 N N . ILE A 1 108 ? 4.754 2.023 -16.351 1.00 93.56 108 ILE A N 1
ATOM 872 C CA . ILE A 1 108 ? 5.627 0.882 -16.600 1.00 93.56 108 ILE 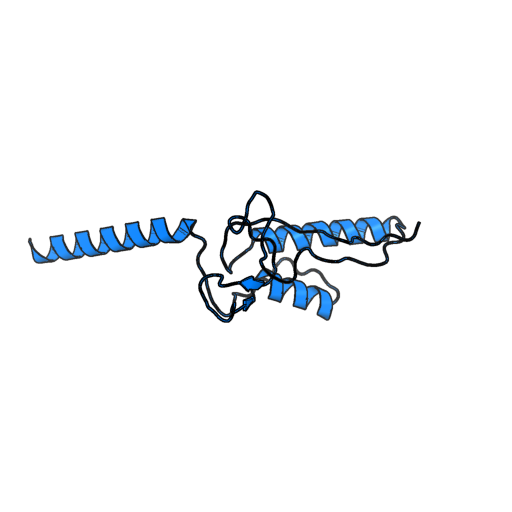A CA 1
ATOM 873 C C . ILE A 1 108 ? 4.704 -0.317 -16.798 1.00 93.56 108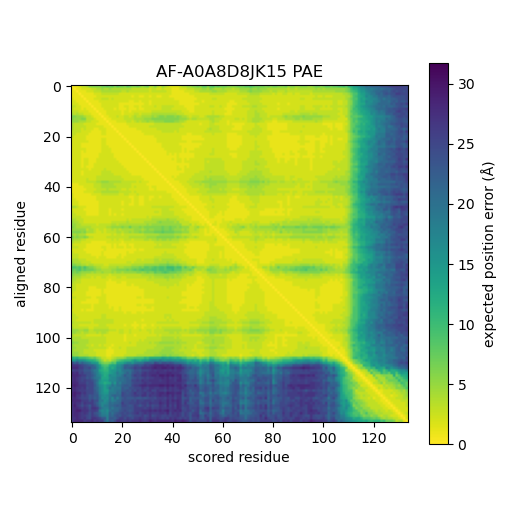 ILE A C 1
ATOM 875 O O . ILE A 1 108 ? 3.991 -0.688 -15.854 1.00 93.56 108 ILE A O 1
ATOM 879 N N . PRO A 1 109 ? 4.669 -0.912 -18.002 1.00 83.38 109 PRO A N 1
ATOM 880 C CA . PRO A 1 109 ? 3.766 -2.007 -18.286 1.00 83.38 109 PRO A CA 1
ATOM 881 C C . PRO A 1 109 ? 4.158 -3.243 -17.483 1.00 83.38 109 PRO A C 1
ATOM 883 O O . PRO A 1 109 ? 5.333 -3.578 -17.306 1.00 83.38 109 PRO A O 1
ATOM 886 N N . SER A 1 110 ? 3.141 -3.973 -17.046 1.00 74.19 110 SER A N 1
ATOM 887 C CA . SER A 1 110 ? 3.330 -5.362 -16.655 1.00 74.19 110 SER A CA 1
ATOM 888 C C . SER A 1 110 ? 3.815 -6.149 -17.870 1.00 74.19 110 SER A C 1
ATOM 890 O O . SER A 1 110 ? 3.287 -5.980 -18.968 1.00 74.19 110 SER A O 1
ATOM 892 N N . LYS A 1 111 ? 4.810 -7.034 -17.692 1.00 60.41 111 LYS A N 1
ATOM 893 C CA . LYS A 1 111 ? 5.352 -7.881 -18.778 1.00 60.41 111 LYS A CA 1
ATOM 894 C C . LYS A 1 111 ? 4.271 -8.659 -19.550 1.00 60.41 111 LYS A C 1
ATOM 896 O O . LYS A 1 111 ? 4.540 -9.081 -20.669 1.00 60.41 111 LYS A O 1
ATOM 901 N N . ALA A 1 112 ? 3.064 -8.825 -18.998 1.00 52.69 112 ALA A N 1
ATOM 902 C CA . ALA A 1 112 ? 1.927 -9.382 -19.729 1.00 52.69 112 ALA A CA 1
ATOM 903 C C . ALA A 1 112 ? 1.576 -8.559 -20.989 1.00 52.69 112 ALA A C 1
ATOM 905 O O . ALA A 1 112 ? 1.355 -9.139 -22.051 1.00 52.69 112 ALA A O 1
ATOM 906 N N . ASN A 1 113 ? 1.637 -7.225 -20.913 1.00 45.75 113 ASN A N 1
ATOM 907 C CA . ASN A 1 113 ? 1.258 -6.330 -22.012 1.00 45.75 113 ASN A CA 1
ATOM 908 C C . ASN A 1 113 ? 2.345 -6.210 -23.087 1.00 45.75 113 ASN A C 1
ATOM 910 O O . ASN A 1 113 ? 2.024 -6.025 -24.253 1.00 45.75 113 ASN A O 1
ATOM 914 N N . ALA A 1 114 ? 3.618 -6.414 -22.733 1.00 51.50 114 ALA A N 1
ATOM 915 C CA . ALA A 1 114 ? 4.720 -6.368 -23.697 1.00 51.50 114 ALA A CA 1
ATOM 916 C C . ALA A 1 114 ? 4.613 -7.458 -24.785 1.00 51.50 114 ALA A C 1
ATOM 918 O O . ALA A 1 114 ? 5.093 -7.276 -25.902 1.00 51.50 114 ALA A O 1
ATOM 919 N N . SER A 1 115 ? 3.982 -8.597 -24.472 1.00 50.22 115 SER A N 1
ATOM 920 C CA . SER A 1 115 ? 3.724 -9.662 -25.453 1.00 50.22 115 SER A CA 1
ATOM 921 C C . SER A 1 115 ? 2.597 -9.304 -26.430 1.00 50.22 115 SER A C 1
ATOM 923 O O . SER A 1 115 ? 2.695 -9.587 -27.626 1.00 50.22 115 SER A O 1
ATOM 925 N N . VAL A 1 116 ? 1.562 -8.620 -25.936 1.00 54.41 116 VAL A N 1
ATOM 926 C CA . VAL A 1 116 ? 0.413 -8.165 -26.727 1.00 54.41 116 VAL A CA 1
ATOM 927 C C . VAL A 1 116 ? 0.813 -6.996 -27.626 1.00 54.41 116 VAL A C 1
ATOM 929 O O . VAL A 1 116 ? 0.531 -7.031 -28.817 1.00 54.41 116 VAL A O 1
ATOM 932 N N . GLU A 1 117 ? 1.559 -6.017 -27.108 1.00 54.06 117 GLU A N 1
ATOM 933 C CA . GLU A 1 117 ? 2.077 -4.893 -27.901 1.00 54.06 117 GLU A CA 1
ATOM 934 C C . GLU A 1 117 ? 3.028 -5.354 -29.010 1.00 54.06 117 GLU A C 1
ATOM 936 O O . GLU A 1 117 ? 2.912 -4.885 -30.139 1.00 54.06 117 GLU A O 1
ATOM 941 N N . ARG A 1 118 ? 3.907 -6.336 -28.747 1.00 57.53 118 ARG A N 1
ATOM 942 C CA . ARG A 1 118 ? 4.727 -6.951 -29.810 1.00 57.53 118 ARG A CA 1
ATOM 943 C C . ARG A 1 118 ? 3.881 -7.637 -30.876 1.00 57.53 118 ARG A C 1
ATOM 945 O O . ARG A 1 118 ? 4.207 -7.538 -32.053 1.00 57.53 118 ARG A O 1
ATOM 952 N N . SER A 1 119 ? 2.807 -8.315 -30.476 1.00 57.53 119 SER A N 1
ATOM 953 C CA . SER A 1 119 ? 1.913 -9.004 -31.413 1.00 57.53 119 SER A CA 1
ATOM 954 C C . SER A 1 119 ? 1.136 -8.011 -32.282 1.00 57.53 119 SER A C 1
ATOM 956 O O . SER A 1 119 ? 1.017 -8.215 -33.486 1.00 57.53 119 SER A O 1
ATOM 958 N N . ILE A 1 120 ? 0.667 -6.902 -31.700 1.00 61.03 120 ILE A N 1
ATOM 959 C CA . ILE A 1 120 ? -0.008 -5.821 -32.432 1.00 61.03 120 ILE A CA 1
ATOM 960 C C . ILE A 1 120 ? 0.975 -5.111 -33.368 1.00 61.03 120 ILE A C 1
ATOM 962 O O . ILE A 1 120 ? 0.649 -4.904 -34.531 1.00 61.03 120 ILE A O 1
ATOM 966 N N . SER A 1 121 ? 2.190 -4.799 -32.905 1.00 64.50 121 SER A N 1
ATOM 967 C CA . SER A 1 121 ? 3.234 -4.193 -33.743 1.00 64.50 121 SER A CA 1
ATOM 968 C C . SER A 1 121 ? 3.572 -5.076 -34.945 1.00 64.50 121 SER A C 1
ATOM 970 O O . SER A 1 121 ? 3.635 -4.581 -36.065 1.00 64.50 121 SER A O 1
ATOM 972 N N . PHE A 1 122 ? 3.709 -6.390 -34.737 1.00 67.81 122 PHE A N 1
ATOM 973 C CA . PHE A 1 122 ? 3.972 -7.346 -35.813 1.00 67.81 122 PHE A CA 1
ATOM 974 C C . PHE A 1 122 ? 2.811 -7.436 -36.812 1.00 67.81 122 PHE A C 1
ATOM 976 O O . PHE A 1 122 ? 3.037 -7.481 -38.017 1.00 67.81 122 PHE A O 1
ATOM 983 N N . LEU A 1 123 ? 1.562 -7.423 -36.334 1.00 70.50 123 LEU A N 1
ATOM 984 C CA . LEU A 1 123 ? 0.384 -7.423 -37.205 1.00 70.50 123 LEU A CA 1
ATOM 985 C C . LEU A 1 123 ? 0.273 -6.133 -38.024 1.00 70.50 123 LEU A C 1
ATOM 987 O O . LEU A 1 123 ? -0.052 -6.202 -39.205 1.00 70.50 123 LEU A O 1
ATOM 991 N N . VAL A 1 124 ? 0.569 -4.974 -37.430 1.00 72.12 124 VAL A N 1
ATOM 992 C CA . VAL A 1 124 ? 0.562 -3.681 -38.130 1.00 72.12 124 VAL A CA 1
ATOM 993 C C . VAL A 1 124 ? 1.671 -3.625 -39.183 1.00 72.12 124 VAL A C 1
ATOM 995 O O . VAL A 1 124 ? 1.402 -3.236 -40.317 1.00 72.12 124 VAL A O 1
ATOM 998 N N . GLU A 1 125 ? 2.887 -4.070 -38.859 1.00 73.75 125 GLU A N 1
ATOM 999 C CA . GLU A 1 125 ? 3.984 -4.160 -39.833 1.00 73.75 125 GLU A CA 1
ATOM 1000 C C . GLU A 1 125 ? 3.669 -5.140 -40.968 1.00 73.75 125 GLU A C 1
ATOM 1002 O O . GLU A 1 125 ? 3.896 -4.819 -42.134 1.00 73.75 125 GLU A O 1
ATOM 1007 N N . PHE A 1 126 ? 3.088 -6.302 -40.657 1.00 76.19 126 PHE A N 1
ATOM 1008 C CA . PHE A 1 126 ? 2.680 -7.283 -41.661 1.00 76.19 126 PHE A CA 1
ATOM 1009 C C . PHE A 1 126 ? 1.585 -6.736 -42.589 1.00 76.19 126 PHE A C 1
ATOM 1011 O O . PHE A 1 126 ? 1.653 -6.929 -43.802 1.00 76.19 126 PHE A O 1
ATOM 1018 N N . PHE A 1 127 ? 0.604 -6.009 -42.044 1.00 72.38 127 PHE A N 1
ATOM 1019 C CA . PHE A 1 127 ? -0.468 -5.398 -42.833 1.00 72.38 127 PHE A CA 1
ATOM 1020 C C . PHE A 1 127 ? 0.053 -4.273 -43.737 1.00 72.38 127 PHE A C 1
ATOM 1022 O O . PHE A 1 127 ? -0.345 -4.179 -44.897 1.00 72.38 127 PHE A O 1
ATOM 1029 N N . LEU A 1 128 ? 0.982 -3.452 -43.234 1.00 69.88 128 LEU A N 1
ATOM 1030 C CA . LEU A 1 128 ? 1.636 -2.407 -44.022 1.00 69.88 128 LEU A CA 1
ATOM 1031 C C . LEU A 1 128 ? 2.496 -3.008 -45.142 1.00 69.88 128 LEU A C 1
ATOM 1033 O O . LEU A 1 128 ? 2.405 -2.558 -46.279 1.00 69.88 128 LEU A O 1
ATOM 1037 N N . LEU A 1 129 ? 3.272 -4.057 -44.862 1.00 72.81 129 LEU A N 1
ATOM 1038 C CA . LEU A 1 129 ? 4.063 -4.754 -45.882 1.00 72.81 129 LEU A CA 1
ATOM 1039 C C . LEU A 1 129 ? 3.181 -5.382 -46.969 1.00 72.81 129 LEU A C 1
ATOM 1041 O O . LEU A 1 129 ? 3.536 -5.320 -48.142 1.00 72.81 129 LEU A O 1
ATOM 1045 N N . TRP A 1 130 ? 2.024 -5.939 -46.605 1.00 72.69 130 TRP A N 1
ATOM 1046 C CA . TRP A 1 130 ? 1.090 -6.516 -47.573 1.00 72.69 130 TRP A CA 1
ATOM 1047 C C . TRP A 1 130 ? 0.439 -5.451 -48.471 1.00 72.69 130 TRP A C 1
ATOM 1049 O O . TRP A 1 130 ? 0.377 -5.649 -49.679 1.00 72.69 130 TRP A O 1
ATOM 1059 N N . PHE A 1 131 ? 0.045 -4.299 -47.913 1.00 72.19 131 PHE A N 1
ATOM 1060 C CA . PHE A 1 131 ? -0.572 -3.188 -48.657 1.00 72.19 131 PHE A CA 1
ATOM 1061 C C . PHE A 1 131 ? 0.381 -2.479 -49.638 1.00 72.19 131 PHE A C 1
ATOM 1063 O O . PHE A 1 131 ? -0.068 -1.803 -50.555 1.00 72.19 131 PHE A O 1
ATOM 1070 N N . PHE A 1 132 ? 1.699 -2.594 -49.449 1.00 67.06 132 PHE A N 1
ATOM 1071 C CA . PHE A 1 132 ? 2.688 -2.040 -50.384 1.00 67.06 132 PHE A CA 1
ATOM 1072 C C . PHE A 1 132 ? 3.189 -3.053 -51.424 1.00 67.06 132 PHE A C 1
ATOM 1074 O O . PHE A 1 132 ? 3.857 -2.656 -52.379 1.00 67.06 132 PHE A O 1
ATOM 1081 N N . LEU A 1 133 ? 2.895 -4.344 -51.248 1.00 65.06 133 LEU A N 1
ATOM 1082 C CA . LEU A 1 133 ? 3.337 -5.417 -52.145 1.00 65.06 133 LEU A CA 1
ATOM 1083 C C . LEU A 1 133 ? 2.222 -5.950 -53.066 1.00 65.06 133 LEU A C 1
ATOM 1085 O O . LEU A 1 133 ? 2.532 -6.743 -53.957 1.00 65.06 133 LEU A O 1
ATOM 1089 N N . PHE A 1 134 ? 0.974 -5.498 -52.895 1.00 60.75 134 PHE A N 1
ATOM 1090 C CA . PHE A 1 134 ? -0.193 -5.808 -53.732 1.00 60.75 134 PHE A CA 1
ATOM 1091 C C . PHE A 1 134 ? -1.112 -4.592 -53.854 1.00 60.75 134 PHE A C 1
ATOM 1093 O O . PHE A 1 134 ? -1.724 -4.440 -54.935 1.00 60.75 134 PHE A O 1
#

Secondary structure (DSSP, 8-state):
--EEEEEE---B-SSS--HHHHHHHHHHHHHHHHHHHTT--EEEEEES-SB---BGGGBTSSB--SEEE-SSSTT--EEE-HHHHHHHHHHHHS---TT--PPPSS----HHHHHHHHHHHHHHHHHHHHHHH-

Nearest PDB structures (foldseek):
  5cg0-assembly3_E  TM=9.404E-01  e=1.764E-10  Spodoptera frugiperda
  3vim-assembly1_A  TM=9.543E-01  e=1.702E-09  Neotermes koshunensis
  3vif-assembly1_A  TM=9.546E-01  e=2.067E-09  Neotermes koshunensis
  3vik-assembly1_A  TM=9.536E-01  e=2.353E-09  Neotermes koshunensis
  8in1-assembly2_B  TM=9.907E-01  e=2.270E-08  Aplysia kurodai